Protein AF-A0A1R1YBT4-F1 (afdb_monomer)

Structure (mmCIF, N/CA/C/O backbone):
data_AF-A0A1R1YBT4-F1
#
_entry.id   AF-A0A1R1YBT4-F1
#
loop_
_atom_site.group_PDB
_atom_site.id
_atom_site.type_sym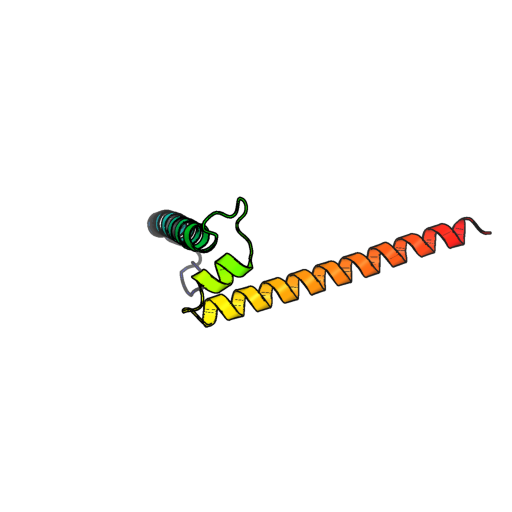bol
_atom_site.label_atom_id
_atom_site.label_alt_id
_atom_site.label_comp_id
_atom_site.label_asym_id
_atom_site.label_entity_id
_atom_site.label_seq_id
_atom_site.pdbx_PDB_ins_code
_atom_site.Cartn_x
_atom_site.Cartn_y
_atom_site.Cartn_z
_atom_site.occupancy
_atom_site.B_iso_or_equiv
_atom_site.auth_seq_id
_atom_site.auth_comp_id
_atom_site.auth_asym_id
_atom_site.auth_atom_id
_atom_site.pdbx_PDB_model_num
ATOM 1 N N . MET A 1 1 ? 13.008 2.054 -9.385 1.00 87.62 1 MET A N 1
ATOM 2 C CA . MET A 1 1 ? 13.394 1.249 -10.560 1.00 87.62 1 MET A CA 1
ATOM 3 C C . MET A 1 1 ? 14.747 0.582 -10.322 1.00 87.62 1 MET A C 1
ATOM 5 O O . MET A 1 1 ? 14.752 -0.629 -10.157 1.00 87.62 1 MET A O 1
ATOM 9 N N . TYR A 1 2 ? 15.837 1.330 -10.098 1.00 93.62 2 TYR A N 1
ATOM 10 C CA . TYR A 1 2 ? 17.166 0.778 -9.748 1.00 93.62 2 TYR A CA 1
ATOM 11 C C . TYR A 1 2 ? 17.175 -0.305 -8.645 1.00 93.62 2 TYR A C 1
ATOM 13 O O . TYR A 1 2 ? 17.737 -1.378 -8.825 1.00 93.62 2 TYR A O 1
ATOM 21 N N . GLY A 1 3 ? 16.473 -0.087 -7.524 1.00 91.81 3 GLY A N 1
ATOM 22 C CA . GLY A 1 3 ? 16.404 -1.064 -6.420 1.00 91.81 3 GLY A CA 1
ATOM 23 C C . GLY A 1 3 ? 15.747 -2.414 -6.762 1.00 91.81 3 GLY A C 1
ATOM 24 O O . GLY A 1 3 ? 15.823 -3.341 -5.963 1.00 91.81 3 GLY A O 1
ATOM 25 N N . PHE A 1 4 ? 15.120 -2.530 -7.936 1.00 91.81 4 PHE A N 1
ATOM 26 C CA . PHE A 1 4 ? 14.577 -3.777 -8.485 1.00 91.81 4 PHE A CA 1
ATOM 27 C C . PHE A 1 4 ? 15.416 -4.320 -9.658 1.00 91.81 4 PHE A C 1
ATOM 29 O O . PHE A 1 4 ? 14.964 -5.220 -10.360 1.00 91.81 4 PHE A O 1
ATOM 36 N N . GLY A 1 5 ? 16.631 -3.797 -9.858 1.00 93.00 5 GLY A N 1
ATOM 37 C CA . GLY A 1 5 ? 17.588 -4.261 -10.866 1.00 93.00 5 GLY A CA 1
ATOM 38 C C . GLY A 1 5 ? 17.658 -3.427 -12.148 1.00 93.00 5 GLY A C 1
ATOM 39 O O . GLY A 1 5 ? 18.302 -3.862 -13.097 1.00 93.00 5 GLY A O 1
ATOM 40 N N . ASP A 1 6 ? 17.008 -2.261 -12.198 1.00 93.56 6 ASP A N 1
ATOM 41 C CA . ASP A 1 6 ? 17.146 -1.330 -13.331 1.00 93.56 6 ASP A CA 1
ATOM 42 C C . ASP A 1 6 ? 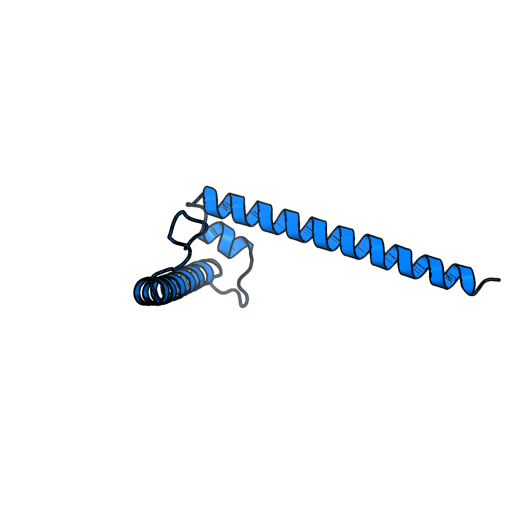18.495 -0.581 -13.301 1.00 93.56 6 ASP A C 1
ATOM 44 O O . ASP A 1 6 ? 19.235 -0.676 -12.322 1.00 93.56 6 ASP A O 1
ATOM 48 N N . SER A 1 7 ? 18.819 0.191 -14.340 1.00 92.19 7 SER A N 1
ATOM 49 C CA . SER A 1 7 ? 20.007 1.051 -14.384 1.00 92.19 7 SER A CA 1
ATOM 50 C C . SER A 1 7 ? 19.915 2.246 -13.425 1.00 92.19 7 SER A C 1
ATOM 52 O O . SER A 1 7 ? 18.830 2.724 -13.081 1.00 92.19 7 SER A O 1
ATOM 54 N N . LEU A 1 8 ? 21.087 2.746 -13.001 1.00 89.75 8 LEU A N 1
ATOM 55 C CA . LEU A 1 8 ? 21.214 3.985 -12.216 1.00 89.75 8 LEU A CA 1
ATOM 56 C C . LEU A 1 8 ? 20.596 5.171 -12.965 1.00 89.75 8 LEU A C 1
ATOM 58 O O . LEU A 1 8 ? 19.763 5.883 -12.410 1.00 89.75 8 LEU A O 1
ATOM 62 N N . ASP A 1 9 ? 20.944 5.311 -14.244 1.00 89.69 9 ASP A N 1
ATOM 63 C CA . ASP A 1 9 ? 20.291 6.241 -15.159 1.00 89.69 9 ASP A CA 1
ATOM 64 C C . ASP A 1 9 ? 19.048 5.570 -15.743 1.00 89.69 9 ASP A C 1
ATOM 66 O O . A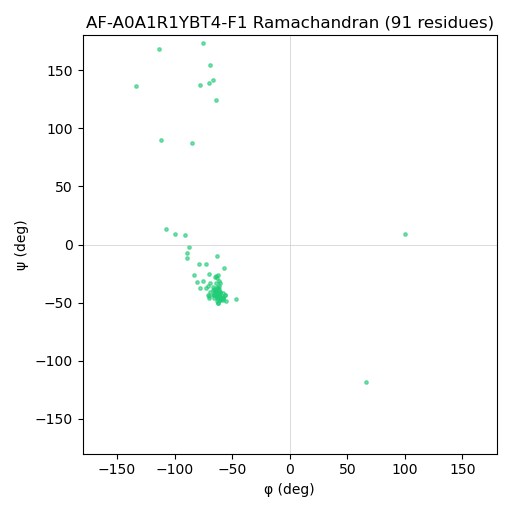SP A 1 9 ? 19.097 4.883 -16.766 1.00 89.69 9 ASP A O 1
ATOM 70 N N . THR A 1 10 ? 17.934 5.701 -15.027 1.00 89.00 10 THR A N 1
ATOM 71 C CA . THR A 1 10 ? 16.634 5.172 -15.445 1.00 89.00 10 THR A CA 1
ATOM 72 C C . THR A 1 10 ? 16.086 5.970 -16.631 1.00 89.00 10 THR A C 1
ATOM 74 O O . THR A 1 10 ? 16.136 7.200 -16.653 1.00 89.00 10 THR A O 1
ATOM 77 N N . ASN A 1 11 ? 15.503 5.278 -17.611 1.00 92.75 11 ASN A N 1
ATOM 78 C CA . ASN A 1 11 ? 14.833 5.932 -18.730 1.00 92.75 11 ASN A CA 1
ATOM 79 C C . ASN A 1 11 ? 13.614 6.747 -18.243 1.00 92.75 11 ASN A C 1
ATOM 81 O O . ASN A 1 11 ? 12.691 6.204 -17.630 1.00 92.75 11 ASN A O 1
ATOM 85 N N . MET A 1 12 ? 13.589 8.043 -18.563 1.00 93.62 12 MET A N 1
ATOM 86 C CA . MET A 1 12 ? 12.552 8.973 -18.102 1.00 93.62 12 MET A CA 1
ATOM 87 C C . MET A 1 12 ? 11.146 8.645 -18.612 1.00 93.62 12 MET A C 1
ATOM 89 O O . MET A 1 12 ? 10.178 8.865 -17.888 1.00 93.62 12 MET A O 1
ATOM 93 N N . ASP A 1 13 ? 11.009 8.108 -19.821 1.00 96.19 13 ASP A N 1
ATOM 94 C CA . ASP A 1 13 ? 9.699 7.745 -20.371 1.00 96.19 13 ASP A CA 1
ATOM 95 C C . ASP A 1 13 ? 9.150 6.493 -19.681 1.00 96.19 13 ASP A C 1
ATOM 97 O O . ASP A 1 13 ? 7.966 6.425 -19.355 1.00 96.19 13 ASP A O 1
ATOM 101 N N . SER A 1 14 ? 10.026 5.536 -19.359 1.00 95.44 14 SER A N 1
ATOM 102 C CA . SER A 1 14 ? 9.651 4.362 -18.559 1.00 95.44 14 SER A CA 1
ATOM 103 C C . SER A 1 14 ? 9.257 4.748 -17.132 1.00 95.44 14 SER A C 1
ATOM 105 O O . SER A 1 14 ? 8.299 4.198 -16.592 1.00 95.44 14 SER A O 1
ATOM 107 N N . ALA A 1 15 ? 9.954 5.718 -16.533 1.00 94.62 15 ALA A N 1
ATOM 108 C CA . ALA A 1 15 ? 9.619 6.231 -15.208 1.00 94.62 15 ALA A CA 1
ATOM 109 C C . ALA A 1 15 ? 8.244 6.920 -15.179 1.00 94.62 15 ALA A C 1
ATOM 111 O O . ALA A 1 15 ? 7.453 6.648 -14.278 1.00 94.62 15 ALA A O 1
ATOM 112 N N . LYS A 1 16 ? 7.933 7.752 -16.182 1.00 96.50 16 LYS A N 1
ATOM 113 C CA . LYS A 1 16 ? 6.616 8.402 -16.315 1.00 96.50 16 LYS A CA 1
ATOM 114 C C . LYS A 1 16 ? 5.494 7.389 -16.519 1.00 96.50 16 LYS A C 1
ATOM 116 O O . LYS A 1 16 ? 4.466 7.467 -15.858 1.00 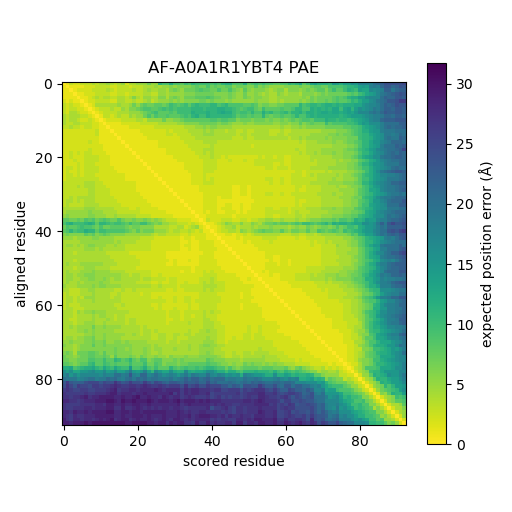96.50 16 LYS A O 1
ATOM 121 N N . LEU A 1 17 ? 5.703 6.398 -17.383 1.00 96.75 17 LEU A N 1
ATOM 122 C CA . LEU A 1 17 ? 4.716 5.338 -17.577 1.00 96.75 17 LEU A CA 1
ATOM 123 C C . LEU A 1 17 ? 4.478 4.552 -16.280 1.00 96.75 17 LEU A C 1
ATOM 125 O O . LEU A 1 17 ? 3.342 4.228 -15.940 1.00 96.75 17 LEU A O 1
ATOM 129 N N . LEU A 1 18 ? 5.544 4.254 -15.533 1.00 96.38 18 LEU A N 1
ATOM 130 C CA . LEU A 1 18 ? 5.423 3.577 -14.246 1.00 96.38 18 LEU A CA 1
ATOM 131 C C . LEU A 1 18 ? 4.633 4.414 -13.230 1.00 96.38 18 LEU A C 1
ATOM 133 O O . LEU A 1 18 ? 3.866 3.846 -12.456 1.00 96.38 18 LEU A O 1
ATOM 137 N N . GLU A 1 19 ? 4.801 5.737 -13.234 1.00 96.56 19 GLU A N 1
ATOM 138 C CA . GLU A 1 19 ? 4.012 6.656 -12.410 1.00 96.56 19 GLU A CA 1
ATOM 139 C C . GLU A 1 19 ? 2.518 6.569 -12.746 1.00 96.56 19 GLU A C 1
ATOM 141 O O . GLU A 1 19 ? 1.702 6.383 -11.842 1.00 96.56 19 GLU A O 1
ATOM 146 N N . GLU A 1 20 ? 2.154 6.612 -14.028 1.00 98.00 20 GLU A N 1
ATOM 147 C CA . GLU A 1 20 ? 0.757 6.486 -14.464 1.00 98.00 20 GLU A CA 1
ATOM 148 C C . GLU A 1 20 ? 0.142 5.147 -14.027 1.00 98.00 20 GLU A C 1
ATOM 150 O O . GLU A 1 20 ? -0.944 5.116 -13.440 1.00 98.00 20 GLU A O 1
ATOM 155 N N . ILE A 1 21 ? 0.869 4.042 -14.231 1.00 98.19 21 ILE A N 1
ATOM 156 C CA . ILE A 1 21 ? 0.447 2.700 -13.796 1.00 98.19 21 ILE A CA 1
ATOM 157 C C . ILE A 1 21 ? 0.279 2.648 -12.271 1.00 98.19 21 ILE A C 1
ATOM 159 O O . ILE A 1 21 ? -0.667 2.040 -11.763 1.00 98.19 21 ILE A O 1
ATOM 163 N N . LEU A 1 22 ? 1.190 3.272 -11.522 1.00 97.38 22 LEU A N 1
ATOM 164 C CA . LEU A 1 22 ? 1.145 3.292 -10.064 1.00 97.38 22 LEU A CA 1
ATOM 165 C C . LEU A 1 22 ? -0.073 4.064 -9.545 1.00 97.38 22 LEU A C 1
ATOM 167 O O . LEU A 1 22 ? -0.733 3.600 -8.613 1.00 97.38 22 LEU A O 1
ATOM 171 N N . ILE A 1 23 ? -0.381 5.216 -10.143 1.00 98.25 23 ILE A N 1
ATOM 172 C CA . ILE A 1 23 ? -1.550 6.026 -9.784 1.00 98.25 23 ILE A CA 1
ATOM 173 C C . ILE A 1 23 ? -2.833 5.224 -10.011 1.00 98.25 23 ILE A C 1
ATOM 175 O O . ILE A 1 23 ? -3.673 5.144 -9.110 1.00 98.25 23 ILE A O 1
ATOM 179 N N . ASP A 1 24 ? -2.971 4.585 -11.175 1.00 98.50 24 ASP A N 1
ATOM 180 C CA . ASP A 1 24 ? -4.139 3.755 -11.478 1.00 98.50 24 ASP A CA 1
ATOM 181 C C . ASP A 1 24 ? -4.266 2.572 -10.506 1.00 98.50 24 ASP A C 1
ATOM 183 O O . ASP A 1 24 ? -5.338 2.305 -9.959 1.00 98.50 24 ASP A O 1
ATOM 187 N N . TYR A 1 25 ? -3.154 1.906 -10.189 1.00 97.44 25 TYR A N 1
ATOM 188 C CA . TYR A 1 25 ? -3.132 0.821 -9.210 1.00 97.44 25 TYR A CA 1
ATOM 189 C C . TYR A 1 25 ? -3.603 1.271 -7.816 1.00 97.44 25 TYR A C 1
ATOM 191 O O . TYR A 1 25 ? -4.429 0.593 -7.194 1.00 97.44 25 TYR A O 1
ATOM 199 N N . ILE A 1 26 ? -3.115 2.415 -7.322 1.00 97.06 26 ILE A N 1
ATOM 200 C CA . ILE A 1 26 ? -3.522 2.968 -6.021 1.00 97.06 26 ILE A CA 1
ATOM 201 C C . ILE A 1 26 ? -5.011 3.313 -6.033 1.00 97.06 26 ILE A C 1
ATOM 203 O O . ILE A 1 26 ? -5.733 2.930 -5.110 1.00 97.06 26 ILE A O 1
ATOM 20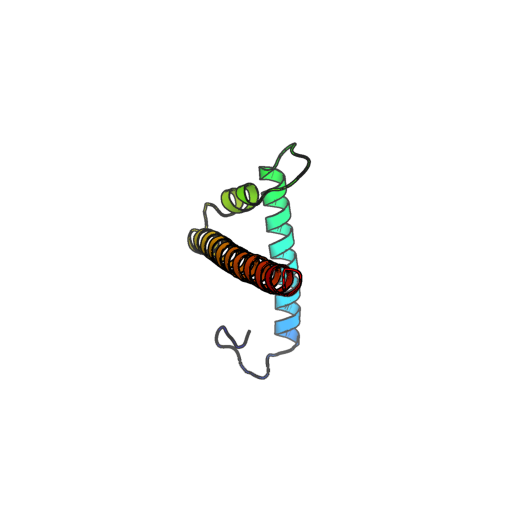7 N N . ASN A 1 27 ? -5.488 3.982 -7.085 1.00 98.00 27 ASN A N 1
ATOM 208 C CA . ASN A 1 27 ? -6.897 4.338 -7.225 1.00 98.00 27 ASN A CA 1
ATOM 209 C C . ASN A 1 27 ? -7.792 3.096 -7.210 1.00 98.00 27 ASN A C 1
ATOM 211 O O . ASN A 1 27 ? -8.754 3.041 -6.441 1.00 98.00 27 ASN A O 1
ATOM 215 N N . ASN A 1 28 ? -7.435 2.069 -7.980 1.00 97.31 28 ASN A N 1
ATOM 216 C CA . ASN A 1 28 ? -8.166 0.808 -8.014 1.00 97.31 28 ASN A CA 1
ATOM 217 C C . ASN A 1 28 ? -8.239 0.153 -6.627 1.00 97.31 28 ASN A C 1
ATOM 219 O O . ASN A 1 28 ? -9.322 -0.243 -6.193 1.00 97.31 28 ASN A O 1
ATOM 223 N N . ILE A 1 29 ? -7.130 0.089 -5.882 1.00 96.75 29 ILE A N 1
ATOM 224 C CA . ILE A 1 29 ? -7.137 -0.456 -4.515 1.00 96.75 29 ILE A CA 1
ATOM 225 C C . ILE A 1 29 ? -8.004 0.374 -3.573 1.00 96.75 29 ILE A C 1
ATOM 227 O O . ILE A 1 29 ? -8.743 -0.201 -2.772 1.00 96.75 29 ILE A O 1
ATOM 231 N N . CYS A 1 30 ? -7.932 1.701 -3.646 1.00 96.62 30 CYS A N 1
ATOM 232 C CA . CYS A 1 30 ? -8.733 2.583 -2.803 1.00 96.62 30 CYS A CA 1
ATOM 233 C C . CYS A 1 30 ? -10.230 2.391 -3.063 1.00 96.62 30 CYS A C 1
ATOM 235 O O . CYS A 1 30 ? -11.001 2.288 -2.111 1.00 96.62 30 CYS A O 1
ATOM 237 N N . VAL A 1 31 ? -10.638 2.258 -4.327 1.00 97.12 31 VAL A N 1
ATOM 238 C CA . VAL A 1 31 ? -12.031 1.970 -4.698 1.00 97.12 31 VAL A CA 1
ATOM 239 C C . VAL A 1 31 ? -12.471 0.609 -4.155 1.00 97.12 31 VAL A C 1
ATOM 241 O O . VAL A 1 31 ? -13.511 0.521 -3.505 1.00 97.12 31 VAL A O 1
ATOM 244 N N . GLN A 1 32 ? -11.675 -0.447 -4.345 1.00 97.00 32 GLN A N 1
ATOM 245 C CA . GLN A 1 32 ? -12.004 -1.780 -3.821 1.00 97.00 32 GLN A CA 1
ATOM 246 C C . GLN A 1 32 ? -12.092 -1.791 -2.291 1.00 97.00 32 GLN A C 1
ATOM 248 O O . GLN A 1 32 ? -13.024 -2.347 -1.713 1.00 97.00 32 GLN A O 1
ATOM 253 N N . THR A 1 33 ? -11.159 -1.118 -1.626 1.00 97.44 33 THR A N 1
ATOM 254 C CA . THR A 1 33 ? -11.160 -0.963 -0.171 1.00 97.44 33 THR A CA 1
ATOM 255 C C . THR A 1 33 ? -12.381 -0.175 0.310 1.00 97.44 33 THR A C 1
ATOM 257 O O . THR A 1 33 ? -12.998 -0.550 1.304 1.00 97.44 33 THR A O 1
ATOM 260 N N . ALA A 1 34 ? -12.795 0.875 -0.403 1.00 97.00 34 ALA A N 1
ATOM 261 C CA . ALA A 1 34 ? -14.006 1.624 -0.076 1.00 97.00 34 ALA A CA 1
ATOM 262 C C . ALA A 1 34 ? -15.272 0.755 -0.193 1.00 97.00 34 ALA A C 1
ATOM 264 O O . ALA A 1 34 ? -16.162 0.847 0.652 1.00 97.00 34 ALA A O 1
ATOM 265 N N . LEU A 1 35 ? -15.333 -0.151 -1.176 1.00 96.31 35 LEU A N 1
ATOM 266 C CA . LEU A 1 35 ? -16.421 -1.130 -1.283 1.00 96.31 35 LEU A CA 1
ATOM 267 C C . LEU A 1 35 ? -16.446 -2.095 -0.088 1.00 96.31 35 LEU A C 1
ATOM 269 O O . LEU A 1 35 ? -17.524 -2.423 0.406 1.00 96.31 35 LEU A O 1
ATOM 273 N N . VAL A 1 36 ? -15.276 -2.512 0.408 1.00 96.81 36 VAL A N 1
ATOM 274 C CA . VAL A 1 36 ? -15.152 -3.311 1.641 1.00 96.81 36 VAL A CA 1
ATOM 275 C C . VAL A 1 36 ? -15.614 -2.516 2.865 1.00 96.81 36 VAL A C 1
ATOM 277 O O . VAL A 1 36 ? -16.323 -3.054 3.719 1.00 96.81 36 VAL A O 1
ATOM 280 N N . ALA A 1 37 ? -15.267 -1.227 2.938 1.00 97.31 37 ALA A N 1
ATOM 281 C CA . ALA A 1 37 ? -15.737 -0.335 3.994 1.00 97.31 37 ALA A CA 1
ATOM 282 C C . ALA A 1 37 ? -17.273 -0.189 3.991 1.00 97.31 37 ALA A C 1
ATOM 284 O O . ALA A 1 37 ? -17.909 -0.052 5.045 1.00 97.31 37 ALA A O 1
ATOM 285 N N . GLY A 1 38 ? -17.877 -0.284 2.804 1.00 95.38 38 GLY A N 1
ATOM 286 C CA . GLY A 1 38 ? -19.315 -0.304 2.596 1.00 95.38 38 GLY A CA 1
ATOM 287 C C . GLY A 1 38 ? -19.950 1.030 2.973 1.00 95.38 38 GLY A C 1
ATOM 288 O O . GLY A 1 38 ? -19.659 2.061 2.381 1.00 95.38 38 GLY A O 1
ATOM 289 N N . ARG A 1 39 ? -20.848 1.015 3.966 1.00 93.88 39 ARG A N 1
ATOM 290 C CA . ARG A 1 39 ? -21.564 2.220 4.432 1.00 93.88 39 ARG A CA 1
ATOM 291 C C . ARG A 1 39 ? -20.818 3.009 5.507 1.00 93.88 39 ARG A C 1
ATOM 293 O O . ARG A 1 39 ? -21.336 4.017 5.984 1.00 93.88 39 ARG A O 1
ATOM 300 N N . ARG A 1 40 ? -19.648 2.541 5.953 1.00 95.62 40 ARG A N 1
ATOM 301 C CA . ARG A 1 40 ? -18.873 3.265 6.964 1.00 95.62 40 ARG A CA 1
ATOM 302 C C . ARG A 1 40 ? -18.371 4.584 6.393 1.00 95.62 40 ARG A C 1
ATOM 304 O O . ARG A 1 40 ? -17.947 4.659 5.248 1.00 95.62 40 ARG A O 1
ATOM 311 N N . SER A 1 41 ? -18.384 5.617 7.229 1.00 91.88 41 SER A N 1
ATOM 312 C CA . SER A 1 41 ? -17.915 6.957 6.861 1.00 91.88 41 SER A CA 1
ATOM 313 C C . SER A 1 41 ? -16.395 7.058 6.736 1.00 91.88 41 SER A C 1
ATOM 315 O O . SER A 1 41 ? -15.890 8.028 6.178 1.00 91.88 41 SER A O 1
ATOM 317 N N . LYS A 1 42 ? -15.660 6.082 7.282 1.00 95.69 42 LYS A N 1
ATOM 318 C CA . LYS A 1 42 ? -14.199 6.031 7.260 1.00 95.69 42 LYS A CA 1
ATOM 319 C C . LYS A 1 42 ? -13.722 4.641 6.865 1.00 95.69 42 LYS A C 1
ATOM 321 O O . LYS A 1 42 ? -14.218 3.637 7.384 1.00 95.69 42 LYS A O 1
ATOM 326 N N . VAL A 1 43 ? -12.722 4.628 5.994 1.00 96.94 43 VAL A N 1
ATOM 327 C CA . VAL A 1 43 ? -11.926 3.447 5.660 1.00 96.94 43 VAL A CA 1
ATOM 328 C C . VAL A 1 43 ? -10.917 3.198 6.781 1.00 96.94 43 VAL A C 1
ATOM 330 O O . VAL A 1 43 ? -10.310 4.141 7.292 1.00 96.94 43 VAL A O 1
ATOM 333 N N . THR A 1 44 ? -10.747 1.940 7.176 1.00 96.62 44 THR A N 1
ATOM 334 C CA . THR A 1 44 ? -9.795 1.507 8.206 1.00 96.62 44 THR A CA 1
ATOM 335 C C . THR A 1 44 ? -8.685 0.642 7.612 1.00 96.62 44 THR A C 1
ATOM 337 O O . THR A 1 44 ? -8.756 0.187 6.472 1.00 96.62 44 THR A O 1
ATOM 340 N N . VAL A 1 45 ? -7.638 0.384 8.399 1.00 95.44 45 VAL A N 1
ATOM 341 C CA . VAL A 1 45 ? -6.538 -0.511 8.002 1.00 95.44 45 VAL A CA 1
ATOM 342 C C . VAL A 1 45 ? -7.035 -1.937 7.739 1.00 95.44 45 VAL A C 1
ATOM 344 O O . VAL A 1 45 ? -6.565 -2.591 6.810 1.00 95.44 45 VAL A O 1
ATOM 347 N N . ASP A 1 46 ? -8.019 -2.405 8.507 1.00 96.62 46 ASP A N 1
ATOM 348 C CA . ASP A 1 46 ? -8.593 -3.742 8.328 1.00 96.62 46 ASP A CA 1
ATOM 349 C C . ASP A 1 46 ? -9.318 -3.891 6.985 1.00 96.62 46 ASP A C 1
ATOM 351 O O . ASP A 1 46 ? -9.322 -4.979 6.408 1.00 96.62 46 ASP A O 1
ATOM 355 N N . ASP A 1 47 ? -9.845 -2.798 6.426 1.00 97.69 47 ASP A N 1
ATOM 356 C CA . ASP A 1 47 ? -10.438 -2.810 5.086 1.00 97.69 47 ASP A CA 1
ATOM 357 C C . ASP A 1 47 ? -9.387 -3.089 4.022 1.00 97.69 47 ASP A C 1
ATOM 359 O O . ASP A 1 47 ? -9.609 -3.910 3.130 1.00 97.69 47 ASP A O 1
ATOM 363 N N . PHE A 1 48 ? -8.219 -2.451 4.139 1.00 96.62 48 PHE A N 1
ATOM 364 C CA . PHE A 1 48 ? -7.093 -2.706 3.245 1.00 96.62 48 PHE A CA 1
ATOM 365 C C . PHE A 1 48 ? -6.584 -4.140 3.402 1.00 96.62 48 PHE A C 1
ATOM 367 O O . PHE A 1 48 ? -6.355 -4.819 2.398 1.00 96.62 48 PHE A O 1
ATOM 374 N N . LYS A 1 49 ? -6.469 -4.640 4.641 1.00 96.69 49 LYS A N 1
ATOM 375 C CA . LYS A 1 49 ? -6.098 -6.040 4.903 1.00 96.69 49 LYS A CA 1
ATOM 376 C C . LYS A 1 49 ? -7.080 -7.011 4.249 1.00 96.69 49 LYS A C 1
ATOM 378 O O . LYS A 1 49 ? -6.665 -7.957 3.582 1.00 96.69 49 LYS A O 1
ATOM 383 N N . PHE A 1 50 ? -8.381 -6.763 4.380 1.00 96.81 50 PHE A N 1
ATOM 384 C CA . PHE A 1 50 ? -9.402 -7.609 3.772 1.00 96.81 50 PHE A CA 1
ATOM 385 C C . PHE A 1 50 ? -9.412 -7.501 2.242 1.00 96.81 50 PHE A C 1
ATOM 387 O O . PHE A 1 50 ? -9.542 -8.521 1.559 1.00 96.81 50 PHE A O 1
ATOM 394 N N . CYS A 1 51 ? -9.244 -6.299 1.684 1.00 96.81 51 CYS A N 1
ATOM 395 C CA . CYS A 1 51 ? -9.120 -6.079 0.243 1.00 96.81 51 CYS A CA 1
ATOM 396 C C . CYS A 1 51 ? -7.937 -6.873 -0.338 1.00 96.81 51 CYS A C 1
ATOM 398 O O . CYS A 1 51 ? -8.071 -7.530 -1.370 1.00 96.81 51 CYS A O 1
ATOM 400 N N . LEU A 1 52 ? -6.805 -6.891 0.370 1.00 95.81 52 LEU A N 1
ATOM 401 C CA . LEU A 1 52 ? -5.567 -7.555 -0.043 1.00 95.81 52 LEU A CA 1
ATOM 402 C C . LEU A 1 52 ? -5.439 -9.008 0.437 1.00 95.81 52 LEU A C 1
ATOM 404 O O . LEU A 1 52 ? -4.406 -9.629 0.213 1.00 95.81 52 LEU A O 1
ATOM 408 N N . ARG A 1 53 ? -6.486 -9.605 1.026 1.00 95.81 53 ARG A N 1
ATOM 409 C CA . ARG A 1 53 ? -6.436 -10.952 1.637 1.00 95.81 53 ARG A CA 1
ATOM 410 C C . ARG A 1 53 ? -5.995 -12.086 0.703 1.00 95.81 53 ARG A C 1
ATOM 412 O O . ARG A 1 53 ? -5.619 -13.153 1.170 1.00 95.81 53 ARG A O 1
ATOM 419 N N . LYS A 1 54 ? -6.095 -11.881 -0.613 1.00 96.69 54 LYS A N 1
ATOM 420 C CA . LYS A 1 54 ? -5.679 -12.854 -1.636 1.00 96.69 54 LYS A CA 1
ATOM 421 C C . LYS A 1 54 ? -4.211 -12.707 -2.056 1.00 96.69 54 LYS A C 1
ATOM 423 O O . LYS A 1 54 ? -3.720 -13.552 -2.794 1.00 96.69 54 LYS A O 1
ATOM 428 N N . ASP A 1 55 ? -3.521 -11.663 -1.599 1.00 96.88 55 ASP A N 1
ATOM 429 C CA . ASP A 1 55 ? -2.096 -11.439 -1.832 1.00 96.88 55 ASP A CA 1
ATOM 430 C C . ASP A 1 55 ? -1.330 -11.587 -0.505 1.00 96.88 55 ASP A C 1
ATOM 432 O O . ASP A 1 55 ? -1.168 -10.612 0.239 1.00 96.88 55 ASP A O 1
ATOM 436 N N . PRO A 1 56 ? -0.861 -12.805 -0.173 1.00 96.56 56 PRO A N 1
ATOM 437 C CA . PRO A 1 56 ? -0.231 -13.069 1.117 1.00 96.56 56 PRO A CA 1
ATOM 438 C C . PRO A 1 56 ? 1.063 -12.271 1.318 1.00 96.56 56 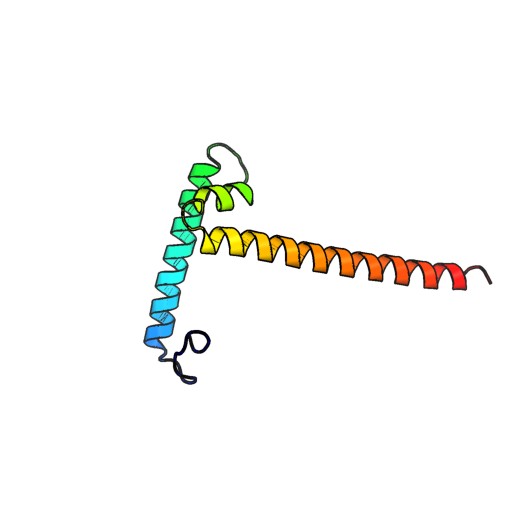PRO A C 1
ATOM 440 O O . PRO A 1 56 ? 1.386 -11.920 2.449 1.00 96.56 56 PRO A O 1
ATOM 443 N N . LYS A 1 57 ? 1.787 -11.933 0.240 1.00 97.00 57 LYS A N 1
ATOM 444 C CA . LYS A 1 57 ? 3.029 -11.152 0.334 1.00 97.00 57 LYS A CA 1
ATOM 445 C C . LYS A 1 57 ? 2.737 -9.709 0.732 1.00 97.00 57 LYS A C 1
ATOM 447 O O . LYS A 1 57 ? 3.386 -9.178 1.629 1.00 97.00 57 LYS A O 1
ATOM 452 N N . LYS A 1 58 ? 1.747 -9.077 0.092 1.00 95.81 58 LYS A N 1
ATOM 453 C CA . LYS A 1 58 ? 1.341 -7.708 0.445 1.00 95.81 58 LYS A CA 1
ATOM 454 C C . LYS A 1 58 ? 0.720 -7.649 1.835 1.00 95.81 58 LYS A C 1
ATOM 456 O O . LYS A 1 58 ? 1.011 -6.715 2.576 1.00 95.81 58 LYS A O 1
ATOM 461 N N . LEU A 1 59 ? -0.083 -8.649 2.201 1.00 96.25 59 LEU A N 1
ATOM 462 C CA . LEU A 1 59 ? -0.687 -8.717 3.528 1.00 96.25 59 LEU A CA 1
ATOM 463 C C . LEU A 1 59 ? 0.376 -8.826 4.628 1.00 96.25 59 LEU A C 1
ATOM 465 O O . LEU A 1 59 ? 0.372 -8.002 5.537 1.00 96.25 59 LEU A O 1
ATOM 469 N N . ALA A 1 60 ? 1.324 -9.762 4.506 1.00 97.06 60 ALA A N 1
ATOM 470 C CA . ALA A 1 60 ? 2.428 -9.896 5.458 1.00 97.06 60 ALA A CA 1
ATOM 471 C C . ALA A 1 60 ? 3.225 -8.589 5.578 1.00 97.06 60 ALA A C 1
ATOM 473 O O . ALA A 1 60 ? 3.497 -8.113 6.680 1.00 97.06 60 ALA A O 1
ATOM 474 N N . ARG A 1 61 ? 3.506 -7.940 4.441 1.00 97.31 61 ARG A N 1
ATOM 475 C CA . ARG A 1 61 ? 4.240 -6.675 4.430 1.00 97.31 61 ARG A CA 1
ATOM 476 C C . ARG A 1 61 ? 3.517 -5.552 5.178 1.00 97.31 61 ARG A C 1
ATOM 478 O O . ARG A 1 61 ? 4.169 -4.752 5.844 1.00 97.31 61 ARG A O 1
ATOM 485 N N . ILE A 1 62 ? 2.190 -5.475 5.079 1.00 95.88 62 ILE A N 1
ATOM 486 C CA . ILE A 1 62 ? 1.395 -4.499 5.839 1.00 95.88 62 ILE A CA 1
ATOM 487 C C . ILE A 1 62 ? 1.564 -4.729 7.344 1.00 95.88 62 ILE A C 1
ATOM 489 O O . ILE A 1 62 ? 1.747 -3.773 8.093 1.00 95.88 62 ILE A O 1
ATOM 493 N N . GLU A 1 63 ? 1.522 -5.982 7.792 1.00 95.50 63 GLU A N 1
ATOM 494 C CA . GLU A 1 63 ? 1.644 -6.317 9.214 1.00 95.50 63 GLU A CA 1
ATOM 495 C C . GLU A 1 63 ? 3.030 -6.002 9.769 1.00 95.50 63 GLU A C 1
ATOM 497 O O . GLU A 1 63 ? 3.132 -5.376 10.824 1.00 95.50 63 GLU A O 1
ATOM 502 N N . GLU A 1 64 ? 4.082 -6.339 9.022 1.00 97.50 64 GLU A N 1
ATOM 503 C CA . GLU A 1 64 ? 5.460 -5.970 9.355 1.00 97.50 64 GLU A CA 1
ATOM 504 C C . GLU A 1 64 ? 5.614 -4.455 9.535 1.00 97.50 64 GLU A C 1
ATOM 506 O O . GLU A 1 64 ? 6.176 -3.997 10.529 1.00 97.50 64 GLU A O 1
ATOM 511 N N . LEU A 1 65 ? 5.092 -3.664 8.589 1.00 97.44 65 LEU A N 1
ATOM 512 C CA . LEU A 1 65 ? 5.196 -2.204 8.624 1.00 97.44 65 LEU A CA 1
ATOM 513 C C . LEU A 1 65 ? 4.440 -1.600 9.812 1.00 97.44 65 LEU A C 1
ATOM 515 O O . LEU A 1 65 ? 4.947 -0.682 10.456 1.00 97.44 65 LEU A O 1
ATOM 519 N N . ILE A 1 66 ? 3.251 -2.121 10.129 1.00 96.25 66 ILE A N 1
ATOM 520 C CA . ILE A 1 66 ? 2.482 -1.685 11.301 1.00 96.25 66 ILE A CA 1
ATOM 521 C C . ILE A 1 66 ? 3.239 -2.022 12.592 1.00 96.25 66 ILE A C 1
ATOM 523 O O . ILE A 1 66 ? 3.294 -1.184 13.493 1.00 96.25 66 ILE A O 1
ATOM 527 N N . SER A 1 67 ? 3.842 -3.213 12.680 1.00 97.06 67 SER A N 1
ATOM 528 C CA . SER A 1 67 ? 4.644 -3.615 13.842 1.00 97.06 67 SER A CA 1
ATOM 529 C C . SER A 1 67 ? 5.859 -2.709 14.025 1.00 97.06 67 SER A C 1
ATOM 531 O O . SER A 1 67 ? 6.039 -2.134 15.097 1.00 97.06 67 SER A O 1
ATOM 533 N N . ALA A 1 68 ? 6.635 -2.496 12.959 1.00 97.62 68 ALA A N 1
ATOM 534 C CA . ALA A 1 68 ? 7.813 -1.636 12.988 1.00 97.62 68 ALA A CA 1
ATOM 535 C C . ALA A 1 68 ? 7.457 -0.187 13.363 1.00 97.62 68 ALA A C 1
ATOM 537 O O . ALA A 1 68 ? 8.144 0.434 14.173 1.00 97.62 68 ALA A O 1
ATOM 538 N N . ASN A 1 69 ? 6.352 0.356 12.838 1.00 96.44 69 ASN A N 1
ATOM 539 C CA . ASN A 1 69 ? 5.904 1.693 13.224 1.00 96.44 69 ASN A CA 1
ATOM 540 C C . ASN A 1 69 ? 5.520 1.760 14.712 1.00 96.44 69 ASN A C 1
ATOM 542 O O . ASN A 1 69 ? 5.871 2.719 15.395 1.00 96.44 69 ASN A O 1
ATOM 546 N N . LYS A 1 70 ? 4.859 0.723 15.241 1.00 96.56 70 LYS A N 1
ATOM 547 C CA . LYS A 1 70 ? 4.511 0.637 16.665 1.00 96.56 70 LYS A CA 1
ATOM 548 C C . LYS A 1 70 ? 5.754 0.575 17.558 1.00 96.56 70 LYS A C 1
ATOM 550 O O . LYS A 1 70 ? 5.783 1.215 18.606 1.00 96.56 70 LYS A O 1
ATOM 555 N N . GLU A 1 71 ? 6.784 -0.161 17.149 1.00 96.44 71 GLU A N 1
ATOM 556 C CA . GLU A 1 71 ? 8.073 -0.208 17.850 1.00 96.44 71 GLU A CA 1
ATOM 557 C C . GLU A 1 71 ? 8.749 1.167 17.877 1.00 96.44 71 GLU A C 1
ATOM 559 O O . GLU A 1 71 ? 9.163 1.626 18.942 1.00 96.44 71 GLU A O 1
ATOM 564 N N . ILE A 1 72 ? 8.777 1.869 16.739 1.00 95.75 72 ILE A N 1
ATOM 565 C CA . ILE A 1 72 ? 9.309 3.236 16.643 1.00 95.75 72 ILE A CA 1
ATOM 566 C C . ILE A 1 72 ? 8.527 4.193 17.553 1.00 95.75 72 ILE A C 1
ATOM 568 O O . ILE A 1 72 ? 9.123 5.011 18.256 1.00 95.75 72 ILE A O 1
ATOM 572 N N . GLU A 1 73 ? 7.197 4.112 17.561 1.00 95.88 73 GLU A N 1
ATOM 573 C CA . GLU A 1 73 ? 6.353 4.941 18.425 1.00 95.88 73 GLU A CA 1
ATOM 574 C C . GLU A 1 73 ? 6.590 4.668 19.912 1.00 95.88 73 GLU A C 1
ATOM 576 O O . GLU A 1 73 ? 6.656 5.612 20.700 1.00 95.88 73 GLU A O 1
ATOM 581 N N . ASN A 1 74 ? 6.751 3.402 20.299 1.00 94.38 74 ASN A N 1
ATOM 582 C CA . ASN A 1 74 ? 7.055 3.024 21.676 1.00 94.38 74 ASN A CA 1
ATOM 583 C C . ASN A 1 74 ? 8.435 3.532 22.104 1.00 94.38 74 ASN A C 1
ATOM 585 O O . ASN A 1 74 ? 8.546 4.146 23.162 1.00 94.38 74 ASN A O 1
ATOM 589 N N . ALA A 1 75 ? 9.457 3.361 21.260 1.00 93.56 75 ALA A N 1
ATOM 590 C CA . ALA A 1 75 ? 10.792 3.890 21.521 1.00 93.56 75 ALA A CA 1
ATOM 591 C C . ALA A 1 75 ? 10.748 5.414 21.715 1.00 93.56 75 ALA A C 1
ATOM 593 O O . ALA A 1 75 ? 11.266 5.933 22.698 1.00 93.56 75 ALA A O 1
ATOM 594 N N . ARG A 1 76 ? 10.038 6.142 20.841 1.00 91.62 76 ARG A N 1
ATOM 595 C CA . ARG A 1 76 ? 9.858 7.600 20.965 1.00 91.62 76 ARG A CA 1
ATOM 596 C C . ARG A 1 76 ? 9.159 8.024 22.260 1.00 91.62 76 ARG A C 1
ATOM 598 O O . ARG A 1 76 ? 9.438 9.116 22.744 1.00 91.62 76 ARG A O 1
ATOM 605 N N . LYS A 1 77 ? 8.233 7.221 22.794 1.00 92.00 77 LYS A N 1
ATOM 606 C CA . LYS A 1 77 ? 7.569 7.508 24.078 1.00 92.00 77 LYS A CA 1
ATOM 607 C C . LYS A 1 77 ? 8.525 7.339 25.255 1.00 92.00 77 LYS A C 1
ATOM 609 O O . LYS A 1 77 ? 8.572 8.231 26.091 1.00 92.00 77 LYS A O 1
ATOM 614 N N . MET A 1 78 ? 9.328 6.274 25.255 1.00 84.81 78 MET A N 1
ATOM 615 C CA . MET A 1 78 ? 10.320 6.013 26.307 1.00 84.81 78 MET A CA 1
ATOM 616 C C . MET A 1 78 ? 11.303 7.182 26.470 1.00 84.81 78 MET A C 1
ATOM 618 O O . MET A 1 78 ? 11.534 7.621 27.587 1.00 84.81 78 MET A O 1
ATOM 622 N N . PHE A 1 79 ? 11.803 7.758 25.370 1.00 83.12 79 PHE A N 1
ATOM 623 C CA . PHE A 1 79 ? 12.695 8.927 25.440 1.00 83.12 79 PHE A CA 1
ATOM 624 C C . PHE A 1 79 ? 12.008 10.194 25.976 1.00 83.12 79 PHE A C 1
ATOM 626 O O . PHE A 1 79 ? 12.611 10.954 26.722 1.00 83.12 79 PHE A O 1
ATOM 633 N N . LYS A 1 80 ? 10.732 10.424 25.636 1.00 75.94 80 LYS A N 1
ATOM 634 C CA . LYS A 1 80 ? 9.984 11.594 26.134 1.00 75.94 80 LYS A CA 1
ATOM 635 C C . LYS A 1 80 ? 9.678 11.519 27.627 1.00 75.94 80 LYS A C 1
ATOM 637 O O . LYS A 1 80 ? 9.574 12.557 28.273 1.00 75.94 80 LYS A O 1
ATOM 642 N N . GLU A 1 81 ? 9.458 10.316 28.143 1.00 71.50 81 GLU A N 1
ATOM 643 C CA . GLU A 1 81 ? 9.236 10.094 29.572 1.00 71.50 81 GLU A CA 1
ATOM 644 C C . GLU A 1 81 ? 10.537 10.303 30.366 1.00 71.50 81 GLU A C 1
ATOM 646 O O . GLU A 1 81 ? 10.492 10.901 31.438 1.00 71.50 81 GLU A O 1
ATOM 651 N N . ASP A 1 82 ? 11.689 9.923 29.804 1.00 61.16 82 ASP A N 1
ATOM 652 C CA . ASP A 1 82 ? 13.016 10.092 30.419 1.00 61.16 82 ASP A CA 1
ATOM 653 C C . ASP A 1 82 ? 13.458 11.574 30.483 1.00 61.16 82 ASP A C 1
ATOM 655 O O . ASP A 1 82 ? 13.836 12.076 31.544 1.00 61.16 82 ASP A O 1
ATOM 659 N N . ASP A 1 83 ? 13.266 12.337 29.397 1.00 60.44 83 ASP A N 1
ATOM 660 C CA . ASP A 1 83 ? 13.549 13.786 29.355 1.00 60.44 83 ASP A CA 1
ATOM 661 C C . ASP A 1 83 ? 12.676 14.602 30.340 1.00 60.44 83 ASP A C 1
ATOM 663 O O . ASP A 1 83 ? 13.041 15.700 30.775 1.00 60.44 83 ASP A O 1
ATOM 667 N N . GLY A 1 84 ? 11.489 14.094 30.691 1.00 56.12 84 GLY A N 1
ATOM 668 C CA . GLY A 1 84 ? 10.594 14.718 31.669 1.00 56.12 84 GLY A CA 1
ATOM 669 C C . GLY A 1 84 ? 11.055 14.536 33.117 1.00 56.12 84 GLY A C 1
ATOM 670 O O . GLY A 1 84 ? 10.847 15.428 33.941 1.00 56.12 84 GLY A O 1
ATOM 671 N N . LEU A 1 85 ? 11.719 13.417 33.418 1.00 55.00 85 LEU A N 1
ATOM 672 C CA . LEU A 1 85 ? 12.194 13.080 34.762 1.00 55.00 85 LEU A CA 1
ATOM 673 C C . LEU A 1 85 ? 13.474 13.848 35.127 1.00 55.00 85 LEU A C 1
ATOM 675 O O . LEU A 1 85 ? 13.584 14.351 36.246 1.00 55.00 85 LEU A O 1
ATOM 679 N N . GLU A 1 86 ? 14.393 14.065 34.177 1.00 54.03 86 GLU A N 1
ATOM 680 C CA . GLU A 1 86 ? 15.616 14.851 34.431 1.00 54.03 86 GLU A CA 1
ATOM 681 C C . GLU A 1 86 ? 15.345 16.329 34.779 1.00 54.03 86 GLU A C 1
ATOM 683 O O . GLU A 1 86 ? 16.142 16.980 35.467 1.00 54.03 86 GLU A O 1
ATOM 688 N N . ASN A 1 87 ? 14.230 16.887 34.299 1.00 52.59 87 ASN A N 1
ATOM 689 C CA . ASN A 1 87 ? 13.876 18.288 34.528 1.00 52.59 87 ASN A CA 1
ATOM 690 C C . ASN A 1 87 ? 13.184 18.525 35.882 1.00 52.59 87 ASN A C 1
ATOM 692 O O . ASN A 1 87 ? 13.308 19.620 36.441 1.00 52.59 87 ASN A O 1
ATOM 696 N N . ASP A 1 88 ? 12.503 17.519 36.436 1.00 53.34 88 ASP A N 1
ATOM 697 C CA . ASP A 1 88 ? 11.864 17.611 37.754 1.00 53.34 88 ASP A CA 1
ATOM 698 C C . ASP A 1 88 ? 12.864 17.406 38.905 1.00 53.34 88 ASP A C 1
ATOM 700 O O . ASP A 1 88 ? 12.760 18.078 39.938 1.00 53.34 88 ASP A O 1
ATOM 704 N N . ASP A 1 89 ? 13.905 16.590 38.712 1.00 54.56 89 ASP A N 1
ATOM 705 C CA . ASP A 1 89 ? 14.956 16.388 39.719 1.00 54.56 89 ASP A CA 1
ATOM 706 C C . ASP A 1 89 ? 15.858 17.621 39.917 1.00 54.56 89 ASP A C 1
ATOM 708 O O . ASP A 1 89 ? 16.382 17.846 41.012 1.00 54.56 89 ASP A O 1
ATOM 712 N N . LYS A 1 90 ? 15.992 18.488 38.903 1.00 54.19 90 LYS A N 1
ATOM 713 C CA . LYS A 1 90 ? 16.725 19.766 39.018 1.00 54.19 90 LYS A CA 1
ATOM 714 C C . LYS A 1 90 ? 15.927 20.880 39.706 1.00 54.19 90 LYS A C 1
ATOM 716 O O . LYS A 1 90 ? 16.532 21.852 40.143 1.00 54.19 90 LYS A O 1
ATOM 721 N N . LYS A 1 91 ? 1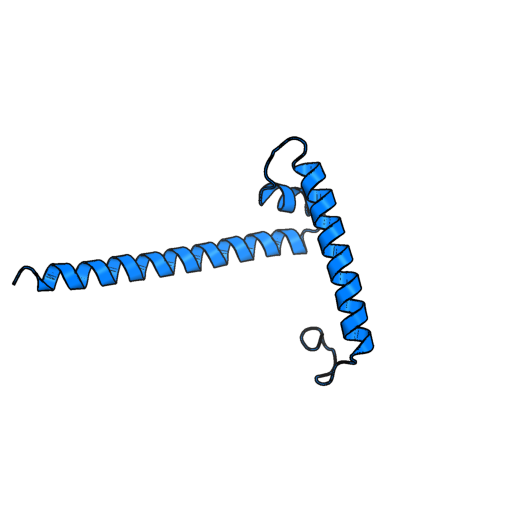4.599 20.758 39.832 1.00 52.38 91 LYS A N 1
ATOM 722 C CA . LYS A 1 91 ? 13.744 21.736 40.541 1.00 52.38 91 LYS A CA 1
ATOM 723 C C . LYS A 1 91 ? 13.572 21.442 42.034 1.00 52.38 91 LYS A C 1
ATOM 725 O O . LYS A 1 91 ? 13.039 22.284 42.751 1.00 52.38 91 LYS A O 1
ATOM 730 N N . ARG A 1 92 ? 13.989 20.261 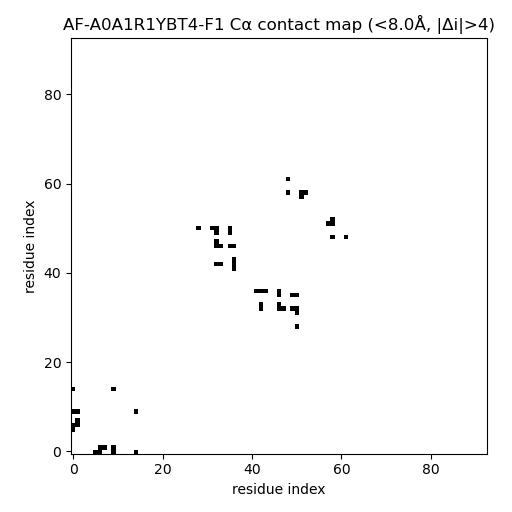42.501 1.00 54.91 92 ARG A N 1
ATOM 731 C CA . ARG A 1 92 ? 13.870 19.825 43.905 1.00 54.91 92 ARG A CA 1
ATOM 732 C C . ARG A 1 92 ? 15.161 19.975 44.727 1.00 54.91 92 ARG A C 1
ATOM 734 O O . ARG A 1 92 ? 15.198 19.481 45.853 1.00 54.91 92 ARG A O 1
ATOM 741 N N . LYS A 1 93 ? 16.195 20.636 44.197 1.00 44.50 93 LYS A N 1
ATOM 742 C CA . LYS A 1 93 ? 17.433 20.976 44.920 1.00 44.50 93 LYS A CA 1
ATOM 743 C C . LYS A 1 93 ? 17.590 22.477 45.090 1.00 44.50 93 LYS A C 1
ATOM 745 O O . LYS A 1 93 ? 17.278 23.202 44.123 1.00 44.50 93 LYS A O 1
#

Mean predicted aligned error: 7.88 Å

Solvent-accessible surface area (backbone atoms only — not comparable to full-atom values): 5412 Å² total; per-residue (Å²): 104,43,96,80,74,47,52,90,81,61,58,66,68,61,51,52,52,49,50,54,54,48,52,52,52,52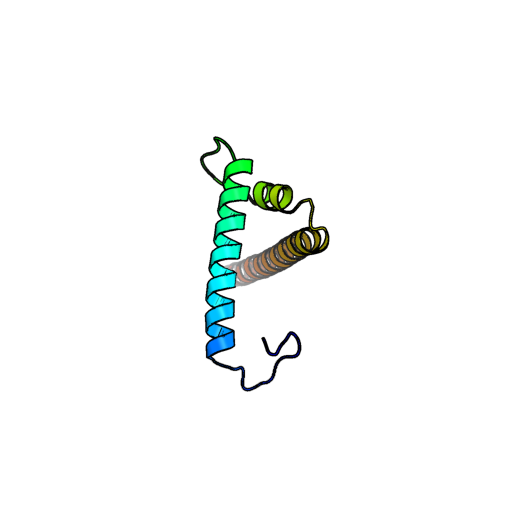,51,53,50,52,53,52,21,46,59,65,37,55,89,52,96,62,78,53,72,67,28,50,47,59,62,36,65,88,40,65,69,62,41,53,51,52,52,54,52,53,50,54,50,51,52,54,53,50,54,56,48,56,54,56,57,52,63,54,50,64,58,54,62,63,71,76,108

Foldseek 3Di:
DVVVPDDPPDDPVVVVVVVVVVVVVVVVLVVLLVVQCPPDPDRDPVSSLVSCVVPVVVNVVSVVVVVVVVVVVVVVVVVVVVVVVVVVVVVVD

Nearest PDB structures (foldseek):
  6fvw-assembly1_V  TM=4.745E-01  e=3.870E+00  Saccharomyces cerevisiae S288C
  6czq-assembly1_B  TM=4.099E-01  e=3.870E+00  Rattus norvegicus

Organism: NCBI:txid133412

InterPro domains:
  IPR003195 Transcription initiation factor IID, subunit 13 [PF02269] (1-81)
  IPR003195 Transcription initiation factor IID, subunit 13 [PTHR11380] (1-89)
  IPR009072 Histone-fold [G3DSA:1.10.20.10] (1-35)
  IPR009072 Histone-fold [SSF47113] (1-33)

pLDDT: mean 89.57, std 14.21, range [44.5, 98.5]

Secondary structure (DSSP, 8-state):
-GGGT--SS--HHHHHHHHHHHHHHHHHHHHHHHHHHTT-SS--HHHHHHHTTT-HHHHHHHHHHHHHHHHHHHHHHHHHHHHHHHHHHTT--

Sequence (93 aa):
MYGFGDSLDTNMDSAKLLEEILIDYINNICVQTALVAGRRSKVTVDDFKFCLRKDPKKLARIEELISANKEIENARKMFKEDDGLENDDKKRK

Radius of gyration: 21.49 Å; Cα contacts (8 Å, |Δi|>4): 29; chains: 1; bounding box: 43×35×65 Å